Protein AF-A0A0V0R9U4-F1 (afdb_monomer_lite)

pLDDT: mean 87.83, std 12.57, range [43.09, 97.62]

Sequence (144 aa):
MSQIAEALAKKTIRNFSLADLIKHKTNPYKNLYEICHIYPNKGKEFKFWRKTWPENSYWVLKDVNTKDPGHGKAYGILYWQGTQQTEFPVYIKGGNKRGVWKYEINNATAILDNGLTYSSQDLQNYKNILPQFSRKQNKSEAEQ

Radius of gyration: 18.65 Å; chains: 1; bounding box: 43×36×58 Å

Organism: Pseudocohnilembus persalinus (NCBI:txid266149)

Secondary structure (DSSP, 8-state):
--HHHHHHHHHHS-PPPHHHHHHHHH-SS--HHHHHHHSGGGGTT-EEEETTSPTT-EEEEEEEEEEETTEEEEEEEEEETTEE--SS-EE-TTTT-TT-EEEE--S--EE-TTS-EE-HHHHHHHHHHHHHHHHHHHHHTS--

Foldseek 3Di:
DDPVVVVVCPVPDDDDDPCNQCVQLQDPWAFQLLVLVVDAPSLAQKWKDFPPADPQWTWHWHDWDAPGSQDTWTWTFTTHPNRTPDPGTDTDPPRNDTNGMDIDQDQDKHQDPVRDIDGSVNVVVSVVCSVVVNVVVVVVVVVD

Structure (mmCIF, N/CA/C/O backbone):
data_AF-A0A0V0R9U4-F1
#
_entry.id   AF-A0A0V0R9U4-F1
#
loop_
_atom_site.group_PDB
_atom_site.id
_atom_site.type_symbol
_atom_site.label_atom_id
_atom_site.label_alt_id
_atom_site.label_comp_id
_atom_site.label_asym_id
_atom_site.label_entity_id
_atom_site.label_seq_id
_atom_site.pdbx_PDB_ins_code
_atom_site.Cartn_x
_atom_site.Cartn_y
_atom_site.Cartn_z
_atom_site.occupancy
_atom_site.B_iso_or_equiv
_atom_site.auth_seq_id
_atom_site.auth_comp_id
_atom_site.auth_asym_id
_atom_site.auth_atom_id
_atom_site.pdbx_PDB_model_num
ATOM 1 N N . MET A 1 1 ? 16.253 -5.229 -43.107 1.00 57.19 1 MET A N 1
ATOM 2 C CA . MET A 1 1 ? 14.859 -5.290 -42.608 1.00 57.19 1 MET A CA 1
ATOM 3 C C . MET A 1 1 ? 14.103 -4.101 -43.181 1.00 57.19 1 MET A C 1
ATOM 5 O O . MET A 1 1 ? 14.665 -3.016 -43.206 1.00 57.19 1 MET A O 1
ATOM 9 N N . SER A 1 2 ? 12.884 -4.296 -43.690 1.00 84.62 2 SER A N 1
ATOM 10 C CA . SER A 1 2 ? 12.020 -3.189 -44.134 1.00 84.62 2 SER A CA 1
ATOM 11 C C . SER A 1 2 ? 11.677 -2.283 -42.943 1.00 84.62 2 SER A C 1
ATOM 13 O O . SER A 1 2 ? 11.364 -2.795 -41.867 1.00 84.62 2 SER A O 1
ATOM 15 N N . GLN A 1 3 ? 11.687 -0.959 -43.133 1.00 84.12 3 GLN A N 1
ATOM 16 C CA . GLN A 1 3 ? 11.295 0.012 -42.098 1.00 84.12 3 GLN A CA 1
ATOM 17 C C . GLN A 1 3 ? 9.882 -0.261 -41.548 1.00 84.12 3 GLN A C 1
ATOM 19 O O . GLN A 1 3 ? 9.614 -0.041 -40.368 1.00 84.12 3 GLN A O 1
ATOM 24 N N . ILE A 1 4 ? 8.994 -0.818 -42.379 1.00 85.06 4 ILE A N 1
ATOM 25 C CA . ILE A 1 4 ? 7.627 -1.197 -41.995 1.00 85.06 4 ILE A CA 1
ATOM 26 C C . ILE A 1 4 ? 7.643 -2.392 -41.031 1.00 85.06 4 ILE A C 1
ATOM 28 O O . ILE A 1 4 ? 6.911 -2.398 -40.042 1.00 85.06 4 ILE A O 1
ATOM 32 N N . ALA A 1 5 ? 8.505 -3.384 -41.277 1.00 83.00 5 ALA A N 1
ATOM 33 C CA . ALA A 1 5 ? 8.651 -4.545 -40.400 1.00 83.00 5 ALA A CA 1
ATOM 34 C C . ALA A 1 5 ? 9.237 -4.151 -39.034 1.00 83.00 5 ALA A C 1
ATOM 36 O O . ALA A 1 5 ? 8.799 -4.659 -38.004 1.00 83.00 5 ALA A O 1
ATOM 37 N N . GLU A 1 6 ? 10.176 -3.202 -39.009 1.00 84.75 6 GLU A N 1
ATOM 38 C CA . GLU A 1 6 ? 10.752 -2.684 -37.763 1.00 84.75 6 GLU A CA 1
ATOM 39 C C . GLU A 1 6 ? 9.737 -1.859 -36.952 1.00 84.75 6 GLU A C 1
ATOM 41 O O . GLU A 1 6 ? 9.639 -2.014 -35.733 1.00 84.75 6 GLU A O 1
ATOM 46 N N . ALA A 1 7 ? 8.926 -1.029 -37.618 1.00 84.00 7 ALA A N 1
ATOM 47 C CA . ALA A 1 7 ? 7.845 -0.283 -36.974 1.00 84.00 7 ALA A CA 1
ATOM 48 C C . ALA A 1 7 ? 6.757 -1.213 -36.405 1.00 84.00 7 ALA A C 1
ATOM 50 O O . ALA A 1 7 ? 6.271 -0.991 -35.292 1.00 84.00 7 ALA A O 1
ATOM 51 N N . LEU A 1 8 ? 6.410 -2.284 -37.131 1.00 83.56 8 LEU A N 1
ATOM 52 C CA . LEU A 1 8 ? 5.486 -3.310 -36.650 1.00 83.56 8 LEU A CA 1
ATOM 53 C C . LEU A 1 8 ? 6.058 -4.028 -35.421 1.00 83.56 8 LEU A C 1
ATOM 55 O O . LEU A 1 8 ? 5.358 -4.138 -34.417 1.00 83.56 8 LEU A O 1
ATOM 59 N N . ALA A 1 9 ? 7.331 -4.436 -35.465 1.00 83.06 9 ALA A N 1
ATOM 60 C CA . ALA A 1 9 ? 8.015 -5.100 -34.355 1.00 83.06 9 ALA A CA 1
ATOM 61 C C . ALA A 1 9 ? 8.103 -4.216 -33.099 1.00 83.06 9 ALA A C 1
ATOM 63 O O . ALA A 1 9 ? 7.818 -4.690 -32.003 1.00 83.06 9 ALA A O 1
ATOM 64 N N . LYS A 1 10 ? 8.410 -2.918 -33.236 1.00 81.44 10 LYS A N 1
ATOM 65 C CA . LYS A 1 10 ? 8.400 -1.966 -32.105 1.00 81.44 10 LYS A CA 1
ATOM 66 C C . LYS A 1 10 ? 7.013 -1.792 -31.481 1.00 81.44 10 LYS A C 1
ATOM 68 O O . LYS A 1 10 ? 6.912 -1.501 -30.294 1.00 81.44 10 LYS A O 1
ATOM 73 N N . LYS A 1 11 ? 5.942 -1.952 -32.265 1.00 79.69 11 LYS A N 1
ATOM 74 C CA . LYS A 1 11 ? 4.561 -1.850 -31.773 1.00 79.69 11 LYS A CA 1
ATOM 75 C C . LYS A 1 11 ? 4.071 -3.149 -31.126 1.00 79.69 11 LYS A C 1
ATOM 77 O O . LYS A 1 11 ? 3.258 -3.095 -30.204 1.00 79.69 11 LYS A O 1
ATOM 82 N N . THR A 1 12 ? 4.526 -4.303 -31.613 1.00 84.62 12 THR A N 1
ATOM 83 C CA . THR A 1 12 ? 4.092 -5.622 -31.128 1.00 84.62 12 THR A CA 1
ATOM 84 C C . THR A 1 12 ? 4.929 -6.128 -29.954 1.00 84.62 12 THR A C 1
ATOM 86 O O . THR A 1 12 ? 4.373 -6.711 -29.022 1.00 84.62 12 THR A O 1
ATOM 89 N N . ILE A 1 13 ? 6.239 -5.882 -29.957 1.00 86.81 13 ILE A N 1
ATOM 90 C CA . ILE A 1 13 ? 7.165 -6.339 -28.918 1.00 86.81 13 ILE A CA 1
ATOM 91 C C . ILE A 1 13 ? 7.263 -5.272 -27.825 1.00 86.81 13 ILE A C 1
ATOM 93 O O . ILE A 1 13 ? 7.682 -4.140 -28.061 1.00 86.81 13 ILE A O 1
ATOM 97 N N . ARG A 1 14 ? 6.889 -5.641 -26.596 1.00 80.88 14 ARG A N 1
ATOM 98 C CA . ARG A 1 14 ? 7.060 -4.775 -25.423 1.00 80.88 14 ARG A CA 1
ATOM 99 C C . ARG A 1 14 ? 8.485 -4.900 -24.900 1.00 80.88 14 ARG A C 1
ATOM 101 O O . ARG A 1 14 ? 8.795 -5.847 -24.184 1.00 80.88 14 ARG A O 1
ATOM 108 N N . ASN A 1 15 ? 9.319 -3.923 -25.228 1.00 85.00 15 ASN A N 1
ATOM 109 C CA . ASN A 1 15 ? 10.639 -3.780 -24.625 1.00 85.00 15 ASN A CA 1
ATOM 110 C C . ASN A 1 15 ? 10.514 -2.934 -23.357 1.00 85.00 15 ASN A C 1
ATOM 112 O O . ASN A 1 15 ? 10.070 -1.790 -23.423 1.00 85.00 15 ASN A O 1
ATOM 116 N N . PHE A 1 16 ? 10.886 -3.501 -22.212 1.00 84.31 16 PHE A N 1
ATOM 117 C CA . PHE A 1 16 ? 10.914 -2.781 -20.941 1.00 84.31 16 PHE A CA 1
ATOM 118 C C . PHE A 1 16 ? 12.334 -2.305 -20.658 1.00 84.31 16 PHE A C 1
ATOM 120 O O . PHE A 1 16 ? 13.267 -3.108 -20.637 1.00 84.31 16 PHE A O 1
ATOM 127 N N . SER A 1 17 ? 12.498 -1.004 -20.434 1.00 89.38 17 SER A N 1
ATOM 128 C CA . SER A 1 17 ? 13.760 -0.435 -19.964 1.00 89.38 17 SER A CA 1
ATOM 129 C C . SER A 1 17 ? 13.768 -0.304 -18.438 1.00 89.38 17 SER A C 1
ATOM 131 O O . SER A 1 17 ? 12.722 -0.339 -17.784 1.00 89.38 17 SER A O 1
ATOM 133 N N . LEU A 1 18 ? 14.950 -0.098 -17.847 1.00 88.44 18 LEU A N 1
ATOM 134 C CA . LEU A 1 18 ? 15.065 0.196 -16.416 1.00 88.44 18 LEU A CA 1
ATOM 135 C C . LEU A 1 18 ? 14.213 1.413 -16.027 1.00 88.44 18 LEU A C 1
ATOM 137 O O . LEU A 1 18 ? 13.525 1.371 -15.008 1.00 88.44 18 LEU A O 1
ATOM 141 N N . ALA A 1 19 ? 14.220 2.459 -16.861 1.00 87.00 19 ALA A N 1
ATOM 142 C CA . ALA A 1 19 ? 13.457 3.683 -16.639 1.00 87.00 19 ALA A CA 1
ATOM 143 C C . ALA A 1 19 ? 11.949 3.409 -16.520 1.00 87.00 19 ALA A C 1
ATOM 145 O O . ALA A 1 19 ? 11.284 4.013 -15.677 1.00 87.00 19 ALA A O 1
ATOM 146 N N . ASP A 1 20 ? 11.418 2.454 -17.289 1.00 85.50 20 ASP A N 1
ATOM 147 C CA . ASP A 1 20 ? 10.005 2.070 -17.225 1.00 85.50 20 ASP A CA 1
ATOM 148 C C . ASP A 1 20 ? 9.656 1.372 -15.903 1.00 85.50 20 ASP A C 1
ATOM 150 O O . ASP A 1 20 ? 8.598 1.628 -15.322 1.00 85.50 20 ASP A O 1
ATOM 154 N N . LEU A 1 21 ? 10.564 0.537 -15.389 1.00 85.12 21 LEU A N 1
ATOM 155 C CA . LEU A 1 21 ? 10.375 -0.215 -14.144 1.00 85.12 21 LEU A CA 1
ATOM 156 C C . LEU A 1 21 ? 10.483 0.684 -12.903 1.00 85.12 21 LEU A C 1
ATOM 158 O O . LEU A 1 21 ? 9.681 0.571 -11.968 1.00 85.12 21 LEU A O 1
ATOM 162 N N . ILE A 1 22 ? 11.440 1.617 -12.898 1.00 88.00 22 ILE A N 1
ATOM 163 C CA . ILE A 1 22 ? 11.701 2.506 -11.752 1.00 88.00 22 ILE A CA 1
ATOM 164 C C . ILE A 1 22 ? 10.991 3.856 -11.847 1.00 88.00 22 ILE A C 1
ATOM 166 O O . ILE A 1 22 ? 11.159 4.686 -10.955 1.00 88.00 22 ILE A O 1
ATOM 170 N N . LY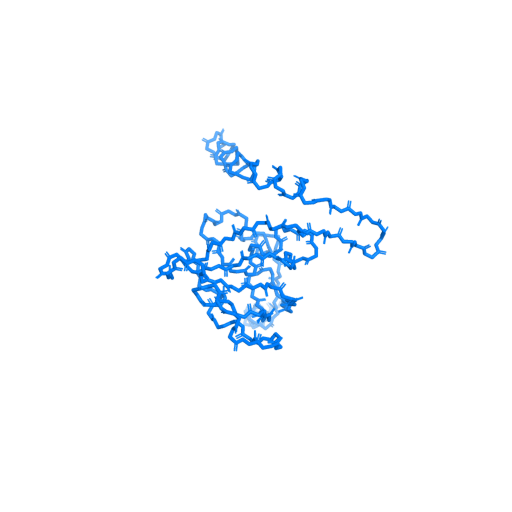S A 1 23 ? 10.158 4.077 -12.871 1.00 84.94 23 LYS A N 1
ATOM 171 C CA . LYS A 1 23 ? 9.403 5.325 -13.084 1.00 84.94 23 LYS A CA 1
ATOM 172 C C . LYS A 1 23 ? 8.659 5.805 -11.838 1.00 84.94 23 LYS A C 1
ATOM 174 O O . LYS A 1 23 ? 8.509 6.999 -11.596 1.00 84.94 23 LYS A O 1
ATOM 179 N N . HIS A 1 24 ? 8.178 4.865 -11.031 1.00 82.19 24 HIS A N 1
ATOM 180 C CA . HIS A 1 24 ? 7.468 5.181 -9.807 1.00 82.19 24 HIS A CA 1
ATOM 181 C C . HIS A 1 24 ? 8.364 5.858 -8.771 1.00 82.19 24 HIS A C 1
ATOM 183 O O . HIS A 1 24 ? 7.820 6.604 -7.974 1.00 82.19 24 HIS A O 1
ATOM 189 N N . LYS A 1 25 ? 9.690 5.654 -8.759 1.00 83.25 25 LYS A N 1
ATOM 190 C CA . LYS A 1 25 ? 10.623 6.183 -7.747 1.00 83.25 25 LYS A CA 1
ATOM 191 C C . LYS A 1 25 ? 10.708 7.710 -7.764 1.00 83.25 25 LYS A C 1
ATOM 193 O O . LYS A 1 25 ? 10.626 8.314 -6.697 1.00 83.25 25 LYS A O 1
ATOM 198 N N . THR A 1 26 ? 10.754 8.318 -8.947 1.00 82.81 26 THR A N 1
ATOM 199 C CA . THR A 1 26 ? 10.879 9.775 -9.130 1.00 82.81 26 THR A CA 1
ATOM 200 C C . THR A 1 26 ? 9.568 10.530 -8.909 1.00 82.81 26 THR A C 1
ATOM 202 O O . THR A 1 26 ? 9.583 11.702 -8.548 1.00 82.81 26 THR A O 1
ATOM 205 N N . ASN A 1 27 ? 8.411 9.877 -9.067 1.00 84.75 27 ASN A N 1
ATOM 206 C CA . ASN A 1 27 ? 7.126 10.561 -8.930 1.00 84.75 27 ASN A CA 1
ATOM 207 C C . ASN A 1 27 ? 6.816 10.902 -7.456 1.00 84.75 27 ASN A C 1
ATOM 209 O O . ASN A 1 27 ? 6.718 9.978 -6.647 1.00 84.75 27 ASN A O 1
ATOM 213 N N . PRO A 1 28 ? 6.593 12.173 -7.076 1.00 86.56 28 PRO A N 1
ATOM 214 C CA . PRO A 1 28 ? 6.259 12.531 -5.696 1.00 86.56 28 PRO A CA 1
ATOM 215 C C . PRO A 1 28 ? 4.890 11.991 -5.254 1.00 86.56 28 PRO A C 1
ATOM 217 O O . PRO A 1 28 ? 4.706 11.622 -4.093 1.00 86.56 28 PRO A O 1
ATOM 220 N N . TYR A 1 29 ? 3.928 11.901 -6.174 1.00 91.06 29 TYR A N 1
ATOM 221 C CA . TYR A 1 29 ? 2.578 11.433 -5.884 1.00 91.06 29 TYR A CA 1
ATOM 222 C C . TYR A 1 29 ? 2.443 9.954 -6.239 1.00 91.06 29 TYR A C 1
ATOM 224 O O . TYR A 1 29 ? 2.172 9.575 -7.386 1.00 91.06 29 TYR A O 1
ATOM 232 N N . LYS A 1 30 ? 2.609 9.112 -5.218 1.00 92.38 30 LYS A N 1
ATOM 233 C CA . LYS A 1 30 ? 2.456 7.665 -5.352 1.00 92.38 30 LYS A CA 1
ATOM 234 C C . LYS A 1 30 ? 0.987 7.248 -5.386 1.00 92.38 30 LYS A C 1
ATOM 236 O O . LYS A 1 30 ? 0.110 7.925 -4.834 1.00 92.38 30 LYS A O 1
ATOM 241 N N . ASN A 1 31 ? 0.724 6.127 -6.041 1.00 95.25 31 ASN A N 1
ATOM 242 C CA . ASN A 1 31 ? -0.532 5.392 -5.919 1.00 95.25 31 ASN A CA 1
ATOM 243 C C . ASN A 1 31 ? -0.434 4.298 -4.832 1.00 95.25 31 ASN A C 1
ATOM 245 O O . ASN A 1 31 ? 0.616 4.126 -4.215 1.00 95.25 31 ASN A O 1
ATOM 249 N N . LEU A 1 32 ? -1.521 3.557 -4.592 1.00 95.88 32 LEU A N 1
ATOM 250 C CA . LEU A 1 32 ? -1.556 2.500 -3.574 1.00 95.88 32 LEU A CA 1
ATOM 251 C C . LEU A 1 32 ? -0.493 1.414 -3.824 1.00 95.88 32 LEU A C 1
ATOM 253 O O . LEU A 1 32 ? 0.234 1.038 -2.910 1.00 95.88 32 LEU A O 1
ATOM 257 N N . TYR A 1 33 ? -0.389 0.926 -5.061 1.00 95.44 33 TYR A N 1
ATOM 258 C CA . TYR A 1 33 ? 0.491 -0.186 -5.434 1.00 95.44 33 TYR A CA 1
ATOM 259 C C . TYR A 1 33 ? 1.969 0.199 -5.386 1.00 95.44 33 TYR A C 1
ATOM 261 O O . TYR A 1 33 ? 2.794 -0.589 -4.931 1.00 95.44 33 TYR A O 1
ATOM 269 N N . GLU A 1 34 ? 2.296 1.421 -5.796 1.00 93.81 34 GLU A N 1
ATOM 270 C CA . GLU A 1 34 ? 3.645 1.974 -5.705 1.00 93.81 34 GLU A CA 1
ATOM 271 C C . GLU A 1 34 ? 4.072 2.084 -4.242 1.00 93.81 34 GLU A C 1
ATOM 273 O O . GLU A 1 34 ? 5.198 1.726 -3.921 1.00 93.81 34 GLU A O 1
ATOM 278 N N . ILE A 1 35 ? 3.172 2.510 -3.342 1.00 93.62 35 ILE A N 1
ATOM 279 C CA . ILE A 1 35 ? 3.455 2.522 -1.898 1.00 93.62 35 ILE A CA 1
ATOM 280 C C . ILE A 1 35 ? 3.699 1.098 -1.387 1.00 93.62 35 ILE A C 1
ATOM 282 O O . ILE A 1 35 ? 4.641 0.881 -0.635 1.00 93.62 35 ILE A O 1
ATOM 286 N N . CYS A 1 36 ? 2.893 0.124 -1.813 1.00 93.94 36 CYS A N 1
ATOM 287 C CA . CYS A 1 36 ? 3.050 -1.270 -1.392 1.00 93.94 36 CYS A CA 1
ATOM 288 C C . CYS A 1 36 ? 4.423 -1.844 -1.781 1.00 93.94 36 CYS A C 1
ATOM 290 O O . CYS A 1 36 ? 5.059 -2.487 -0.954 1.00 93.94 36 CYS A O 1
ATOM 292 N N . HIS A 1 37 ? 4.904 -1.591 -3.005 1.00 91.81 37 HIS A N 1
ATOM 293 C CA . HIS A 1 37 ? 6.193 -2.121 -3.483 1.00 91.81 37 HIS A CA 1
ATOM 294 C C . HIS A 1 37 ? 7.423 -1.483 -2.833 1.00 91.81 37 HIS A C 1
ATOM 296 O O . HIS A 1 37 ? 8.513 -2.038 -2.933 1.00 91.81 37 HIS A O 1
ATOM 302 N N . ILE A 1 38 ? 7.267 -0.333 -2.176 1.00 91.44 38 ILE A N 1
ATOM 303 C CA . ILE A 1 38 ? 8.357 0.295 -1.422 1.00 91.44 38 ILE A CA 1
ATOM 304 C C . ILE A 1 38 ? 8.728 -0.546 -0.186 1.00 91.44 38 ILE A C 1
ATOM 306 O O . ILE A 1 38 ? 9.865 -0.478 0.276 1.00 91.44 38 ILE A O 1
ATOM 310 N N . TYR A 1 39 ? 7.793 -1.343 0.338 1.00 92.75 39 TYR A N 1
ATOM 311 C CA . TYR A 1 39 ? 7.963 -2.116 1.566 1.00 92.75 39 TYR A CA 1
ATOM 312 C C . TYR A 1 39 ? 8.062 -3.627 1.300 1.00 92.75 39 TYR A C 1
ATOM 314 O O . TYR A 1 39 ? 7.466 -4.133 0.341 1.00 92.75 39 TYR A O 1
ATOM 322 N N . PRO A 1 40 ? 8.760 -4.386 2.170 1.00 92.50 40 PRO A N 1
ATOM 323 C CA . PRO A 1 40 ? 8.736 -5.844 2.117 1.00 92.50 40 PRO A CA 1
ATOM 324 C C . PRO A 1 40 ? 7.309 -6.370 2.330 1.00 92.50 40 PRO A C 1
ATOM 326 O O . PRO A 1 40 ? 6.460 -5.711 2.935 1.00 92.50 40 PRO A O 1
ATOM 329 N N . ASN A 1 41 ? 7.027 -7.562 1.796 1.00 91.81 41 ASN A N 1
ATOM 330 C CA . ASN A 1 41 ? 5.705 -8.201 1.856 1.00 91.81 41 ASN A CA 1
ATOM 331 C C . ASN A 1 41 ? 4.544 -7.308 1.352 1.00 91.81 41 ASN A C 1
ATOM 333 O O . ASN A 1 41 ? 3.405 -7.424 1.804 1.00 91.81 41 ASN A O 1
ATOM 337 N N . LYS A 1 42 ? 4.831 -6.387 0.420 1.00 92.50 42 LYS A N 1
ATOM 338 C CA . LYS A 1 42 ? 3.851 -5.502 -0.233 1.00 92.50 42 LYS A CA 1
ATOM 339 C C . LYS A 1 42 ? 3.018 -4.648 0.740 1.00 92.50 42 LYS A C 1
ATOM 341 O O . LYS A 1 42 ? 1.881 -4.304 0.423 1.00 92.50 42 LYS A O 1
ATOM 346 N N . GLY A 1 43 ? 3.549 -4.320 1.920 1.00 90.50 43 GLY A N 1
ATOM 347 C CA . GLY A 1 43 ? 2.849 -3.482 2.903 1.00 90.50 43 GLY A CA 1
ATOM 348 C C . GLY A 1 43 ? 1.572 -4.109 3.481 1.00 90.50 43 GLY A C 1
ATOM 349 O O . GLY A 1 43 ? 0.630 -3.385 3.810 1.00 90.50 43 GLY A O 1
ATOM 350 N N . LYS A 1 44 ? 1.506 -5.444 3.579 1.00 93.00 44 LYS A N 1
ATOM 351 C CA . LYS A 1 44 ? 0.420 -6.141 4.290 1.00 93.00 44 LYS A CA 1
ATOM 352 C C . LYS A 1 44 ? 0.299 -5.649 5.738 1.00 93.00 44 LYS A C 1
ATOM 354 O O . LYS A 1 44 ? 1.281 -5.254 6.357 1.00 93.00 44 LYS A O 1
ATOM 359 N N . GLU A 1 45 ? -0.927 -5.662 6.256 1.00 93.62 45 GLU A N 1
ATOM 360 C CA . GLU A 1 45 ? -1.335 -5.169 7.583 1.00 93.62 45 GLU A CA 1
ATOM 361 C C . GLU A 1 45 ? -1.194 -3.654 7.806 1.00 93.62 45 GLU A C 1
ATOM 363 O O . GLU A 1 45 ? -1.485 -3.145 8.892 1.00 93.62 45 GLU A O 1
ATOM 368 N N . PHE A 1 46 ? -0.801 -2.889 6.784 1.00 95.75 46 PHE A N 1
ATOM 369 C CA . PHE A 1 46 ? -0.765 -1.434 6.888 1.00 95.75 46 PHE A CA 1
ATOM 370 C C . PHE A 1 46 ? -2.173 -0.854 6.757 1.00 95.75 46 PHE A C 1
ATOM 372 O O . PHE A 1 46 ? -3.044 -1.399 6.065 1.00 95.75 46 PHE A O 1
ATOM 379 N N . LYS A 1 47 ? -2.371 0.304 7.391 1.00 96.00 47 LYS A N 1
ATOM 380 C CA . LYS A 1 47 ? -3.592 1.092 7.237 1.00 96.00 47 LYS A CA 1
ATOM 381 C C . LYS A 1 47 ? -3.436 2.021 6.047 1.00 96.00 47 LYS A C 1
ATOM 383 O O . LYS A 1 47 ? -2.469 2.776 5.982 1.00 96.00 47 LYS A O 1
ATOM 388 N N . PHE A 1 48 ? -4.405 2.011 5.144 1.00 96.56 48 PHE A N 1
ATOM 389 C CA . PHE A 1 48 ? -4.464 2.887 3.980 1.00 96.56 48 PHE A CA 1
ATOM 390 C C . PHE A 1 48 ? -5.775 3.650 3.953 1.00 96.56 48 PHE A C 1
ATOM 392 O O . PHE A 1 48 ? -6.850 3.063 3.999 1.00 96.56 48 PHE A O 1
ATOM 399 N N . TRP A 1 49 ? -5.715 4.963 3.796 1.00 97.12 49 TRP A N 1
ATOM 400 C CA . TRP A 1 49 ? -6.915 5.783 3.674 1.00 97.12 49 TRP A CA 1
ATOM 401 C C . TRP A 1 49 ? -6.738 6.851 2.613 1.00 97.12 49 TRP A C 1
ATOM 403 O O . TRP A 1 49 ? -5.631 7.148 2.155 1.00 97.12 49 TRP A O 1
ATOM 413 N N . ARG A 1 50 ? -7.859 7.429 2.189 1.00 96.50 50 ARG A N 1
ATOM 414 C CA . ARG A 1 50 ? -7.840 8.548 1.253 1.00 96.50 50 ARG A CA 1
ATOM 415 C C . ARG A 1 50 ? -7.754 9.857 2.029 1.00 96.50 50 ARG A C 1
ATOM 417 O O . ARG A 1 50 ? -8.367 10.006 3.077 1.00 96.50 50 ARG A O 1
ATOM 424 N N . LYS A 1 51 ? -7.042 10.841 1.479 1.00 95.31 51 LYS A N 1
ATOM 425 C CA . LYS A 1 51 ? -6.841 12.170 2.083 1.00 95.31 51 LYS A CA 1
ATOM 426 C C . LYS A 1 51 ? -8.152 12.880 2.449 1.00 95.31 51 LYS A C 1
ATOM 428 O O . LYS A 1 51 ? -8.158 13.660 3.388 1.00 95.31 51 LYS A O 1
ATOM 433 N N . THR A 1 52 ? -9.220 12.640 1.692 1.00 95.31 52 THR A N 1
ATOM 434 C CA . THR A 1 52 ? -10.535 13.275 1.869 1.00 95.31 52 THR A CA 1
ATOM 435 C C . THR A 1 52 ? -11.486 12.465 2.749 1.00 95.31 52 THR A C 1
ATOM 437 O O . THR A 1 52 ? -12.660 12.808 2.828 1.00 95.31 52 THR A O 1
ATOM 440 N N . TRP A 1 53 ? -11.050 11.329 3.297 1.00 95.88 53 TRP A N 1
ATOM 441 C CA . TRP A 1 53 ? -11.910 10.497 4.133 1.00 95.88 53 TRP A CA 1
ATOM 442 C C . TRP A 1 53 ? -11.998 11.043 5.558 1.00 95.88 53 TRP A C 1
ATOM 444 O O . TRP A 1 53 ? -11.042 11.681 6.005 1.00 95.88 53 TRP A O 1
ATOM 454 N N . PRO A 1 54 ? -13.120 10.795 6.260 1.00 96.31 54 PRO A N 1
ATOM 455 C CA . PRO A 1 54 ? -13.241 11.118 7.674 1.00 96.31 54 PRO A CA 1
ATOM 456 C C . PRO A 1 54 ? -12.158 10.428 8.505 1.00 96.31 54 PRO A C 1
ATOM 458 O O . PRO A 1 54 ? -11.575 9.418 8.094 1.00 96.31 54 PRO A O 1
ATOM 461 N N . GLU A 1 55 ? -11.929 10.943 9.707 1.00 94.62 55 GLU A N 1
ATOM 462 C CA . GLU A 1 55 ? -11.035 10.308 10.670 1.00 94.62 55 GLU A CA 1
ATOM 463 C C . GLU A 1 55 ? -11.482 8.872 10.991 1.00 94.62 55 GL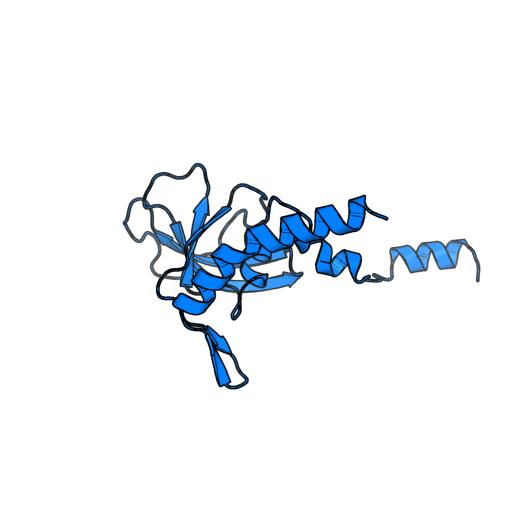U A C 1
ATOM 465 O O . GLU A 1 55 ? -12.645 8.495 10.813 1.00 94.62 55 GLU A O 1
ATOM 470 N N . ASN A 1 56 ? -10.526 8.036 11.403 1.00 94.81 56 ASN A N 1
ATOM 471 C CA . ASN A 1 56 ? -10.736 6.614 11.702 1.00 94.81 56 ASN A CA 1
ATOM 472 C C . ASN A 1 56 ? -11.384 5.795 10.568 1.00 94.81 56 ASN A C 1
ATOM 474 O O . ASN A 1 56 ? -11.956 4.734 10.815 1.00 94.81 56 ASN A O 1
ATOM 478 N N . SER A 1 57 ? -11.271 6.259 9.321 1.00 97.00 57 SER A N 1
ATOM 479 C CA . SER A 1 57 ? -11.759 5.551 8.137 1.00 97.00 57 SER A CA 1
ATOM 480 C C . SER A 1 57 ? -10.583 5.102 7.276 1.00 97.00 57 SER A C 1
ATOM 482 O O . SER A 1 57 ? -9.905 5.925 6.662 1.00 97.00 57 SER A O 1
ATOM 484 N N . TYR A 1 58 ? -10.314 3.800 7.240 1.00 97.12 58 TYR A N 1
ATOM 485 C CA . TYR A 1 58 ? -9.148 3.220 6.578 1.00 97.12 58 TYR A CA 1
ATOM 486 C C . TYR A 1 58 ? -9.391 1.773 6.144 1.00 97.12 58 TYR A C 1
ATOM 488 O O . TYR A 1 58 ? -10.246 1.064 6.660 1.00 97.12 58 TYR A O 1
ATOM 496 N N . TRP A 1 59 ? -8.591 1.320 5.192 1.00 97.06 59 TRP A N 1
ATOM 497 C CA . TRP A 1 59 ? -8.446 -0.077 4.821 1.00 97.06 59 TRP A CA 1
ATOM 498 C C . TRP A 1 59 ? -7.273 -0.687 5.567 1.00 97.06 59 TRP A C 1
ATOM 500 O O . TRP A 1 59 ? -6.203 -0.085 5.602 1.00 97.06 59 TRP A O 1
ATOM 510 N N . VAL A 1 60 ? -7.438 -1.897 6.088 1.00 96.38 60 VAL A N 1
ATOM 511 C CA . VAL A 1 60 ? -6.310 -2.745 6.491 1.00 96.38 60 VAL A CA 1
ATOM 512 C C . VAL A 1 60 ? -6.003 -3.684 5.339 1.00 96.38 60 VAL A C 1
ATOM 514 O O . VAL A 1 60 ? -6.845 -4.497 4.951 1.00 96.38 60 VAL A O 1
ATOM 517 N N . LEU A 1 61 ? -4.815 -3.545 4.760 1.00 96.06 61 LEU A N 1
ATOM 518 C CA . LEU A 1 61 ? -4.416 -4.315 3.589 1.00 96.06 61 LEU A CA 1
ATOM 519 C C . LEU A 1 61 ? -4.119 -5.764 3.980 1.00 96.06 61 LEU A C 1
ATOM 521 O O . LEU A 1 61 ? -3.289 -6.002 4.851 1.00 96.06 61 LEU A O 1
ATOM 525 N N . LYS A 1 62 ? -4.767 -6.733 3.333 1.00 95.62 62 LYS A N 1
ATOM 526 C CA . LYS A 1 62 ? -4.542 -8.164 3.599 1.00 95.62 62 LYS A CA 1
ATOM 527 C C . LYS A 1 62 ? -3.802 -8.845 2.464 1.00 95.62 62 LYS A C 1
ATOM 529 O O . LYS A 1 62 ? -2.905 -9.650 2.707 1.00 95.62 62 LYS A O 1
ATOM 534 N N . ASP A 1 63 ? -4.134 -8.487 1.228 1.00 95.12 63 ASP A N 1
ATOM 535 C CA . ASP A 1 63 ? -3.450 -9.039 0.072 1.00 95.12 63 ASP A CA 1
ATOM 536 C C . ASP A 1 63 ? -3.316 -8.048 -1.082 1.00 95.12 63 ASP A C 1
ATOM 538 O O . ASP A 1 63 ? -4.134 -7.139 -1.265 1.00 95.12 63 ASP A O 1
ATOM 542 N N . VAL A 1 64 ? -2.257 -8.232 -1.871 1.00 95.44 64 VAL A N 1
ATOM 543 C CA . VAL A 1 64 ? -1.964 -7.405 -3.040 1.00 95.44 64 VAL A CA 1
ATOM 544 C C . VAL A 1 64 ? -1.437 -8.272 -4.173 1.00 95.44 64 VAL A C 1
ATOM 546 O O . VAL A 1 64 ? -0.323 -8.809 -4.132 1.00 95.44 64 VAL A O 1
ATOM 549 N N . ASN A 1 65 ? -2.218 -8.322 -5.244 1.00 94.75 65 ASN A N 1
ATOM 550 C CA . ASN A 1 65 ? -1.822 -8.935 -6.496 1.00 94.75 65 ASN A CA 1
ATOM 551 C C . ASN A 1 65 ? -1.433 -7.840 -7.491 1.00 94.75 65 ASN A C 1
ATOM 553 O O . ASN A 1 65 ? -2.268 -7.051 -7.933 1.00 94.75 65 ASN A O 1
ATOM 557 N N . THR A 1 66 ? -0.153 -7.770 -7.827 1.00 91.88 66 THR A N 1
ATOM 558 C CA . THR A 1 66 ? 0.412 -6.725 -8.676 1.00 91.88 66 THR A CA 1
ATOM 559 C C . THR A 1 66 ? 0.946 -7.349 -9.945 1.00 91.88 66 THR A C 1
ATOM 561 O O . THR A 1 66 ? 1.655 -8.349 -9.901 1.00 91.88 66 THR A O 1
ATOM 564 N N . LYS A 1 67 ? 0.576 -6.758 -11.082 1.00 89.19 67 LYS A N 1
ATOM 565 C CA . LYS A 1 67 ? 1.148 -7.130 -12.378 1.00 89.19 67 LYS A CA 1
ATOM 566 C C . LYS A 1 67 ? 2.462 -6.384 -12.598 1.00 89.19 67 LYS A C 1
ATOM 568 O O . LYS A 1 67 ? 3.433 -6.971 -13.046 1.00 89.19 67 LYS A O 1
ATOM 573 N N . ASP A 1 68 ? 2.456 -5.101 -12.245 1.00 87.81 68 ASP A N 1
ATOM 574 C CA . ASP A 1 68 ? 3.576 -4.177 -12.373 1.00 87.81 68 ASP A CA 1
ATOM 575 C C . ASP A 1 68 ? 3.694 -3.365 -11.066 1.00 87.81 68 ASP A C 1
ATOM 577 O O . ASP A 1 68 ? 2.698 -3.241 -10.339 1.00 87.81 68 ASP A O 1
ATOM 581 N N . PRO A 1 69 ? 4.841 -2.721 -10.774 1.00 86.00 69 PRO A N 1
ATOM 582 C CA . PRO A 1 69 ? 5.010 -1.897 -9.571 1.00 86.00 69 PRO A CA 1
ATOM 583 C C . PRO A 1 69 ? 3.936 -0.811 -9.393 1.00 86.00 69 PRO A C 1
ATOM 585 O O . PRO A 1 69 ? 3.591 -0.433 -8.275 1.00 86.00 69 PRO A O 1
ATOM 588 N N . GLY A 1 70 ? 3.383 -0.322 -10.508 1.00 89.50 70 GLY A N 1
ATOM 589 C CA . GLY A 1 70 ? 2.370 0.729 -10.532 1.00 89.50 70 GLY A CA 1
ATOM 590 C C . GLY A 1 70 ? 0.917 0.267 -10.628 1.00 89.50 70 GLY A C 1
ATOM 591 O O . GLY A 1 70 ? 0.035 1.109 -10.473 1.00 89.50 70 GLY A O 1
ATOM 592 N N . HIS A 1 71 ? 0.638 -1.012 -10.896 1.00 92.25 71 HIS A N 1
ATOM 593 C CA . HIS A 1 71 ? -0.717 -1.478 -11.209 1.00 92.25 71 HIS A CA 1
ATOM 594 C C . HIS A 1 71 ? -1.015 -2.845 -10.593 1.00 92.25 71 HIS A C 1
ATOM 596 O O . HIS A 1 71 ? -0.211 -3.778 -10.655 1.00 92.25 71 HIS A O 1
ATOM 602 N N . GLY A 1 72 ? -2.229 -3.003 -10.074 1.00 94.50 72 GLY A N 1
ATOM 603 C CA . GLY A 1 72 ? -2.656 -4.276 -9.516 1.00 94.50 72 GLY A CA 1
ATOM 604 C C . GLY A 1 72 ? -4.087 -4.286 -9.007 1.00 94.50 72 GLY A C 1
ATOM 605 O O . GLY A 1 72 ? -4.921 -3.452 -9.363 1.00 94.50 72 GLY A O 1
ATOM 606 N N . LYS A 1 73 ? -4.350 -5.264 -8.148 1.00 96.31 73 LYS A N 1
ATOM 607 C CA . LYS A 1 73 ? -5.557 -5.423 -7.348 1.00 96.31 73 LYS A CA 1
ATOM 608 C C . LYS A 1 73 ? -5.132 -5.565 -5.893 1.00 96.31 73 LYS A C 1
ATOM 610 O O . LYS A 1 73 ? -4.226 -6.326 -5.576 1.00 96.31 73 LYS A O 1
ATOM 615 N N . ALA A 1 74 ? -5.775 -4.797 -5.029 1.00 96.88 74 ALA A N 1
ATOM 616 C CA . ALA A 1 74 ? -5.535 -4.815 -3.597 1.00 96.88 74 ALA A CA 1
ATOM 617 C C . ALA A 1 74 ? -6.820 -5.254 -2.907 1.00 96.88 74 ALA A C 1
ATOM 619 O O . ALA A 1 74 ? -7.908 -4.866 -3.346 1.00 96.88 74 ALA A O 1
ATOM 620 N N . TYR A 1 75 ? -6.679 -6.037 -1.847 1.00 97.62 75 TYR A N 1
ATOM 621 C CA . TYR A 1 75 ? -7.779 -6.547 -1.046 1.00 97.62 75 TYR A CA 1
ATOM 622 C C . TYR A 1 75 ? -7.516 -6.232 0.419 1.00 97.62 75 TYR A C 1
ATOM 624 O O . TYR A 1 75 ? -6.412 -6.440 0.931 1.00 97.62 75 TYR A O 1
ATOM 632 N N . GLY A 1 76 ? -8.529 -5.717 1.100 1.00 97.12 76 GLY A N 1
ATOM 633 C CA . GLY A 1 76 ? -8.396 -5.320 2.491 1.00 97.12 76 GLY A CA 1
ATOM 634 C C . GLY A 1 76 ? -9.727 -5.268 3.214 1.00 97.12 76 GLY A C 1
ATOM 635 O O . GLY A 1 76 ? -10.788 -5.361 2.603 1.00 97.12 76 GLY A O 1
ATOM 636 N N . ILE A 1 77 ? -9.647 -5.117 4.526 1.00 97.19 77 ILE A N 1
ATOM 637 C CA . ILE A 1 77 ? -10.803 -4.966 5.406 1.00 97.19 77 ILE A CA 1
ATOM 638 C C . ILE A 1 77 ? -11.094 -3.475 5.571 1.00 97.19 77 ILE A C 1
ATOM 640 O O . ILE A 1 77 ? -10.181 -2.707 5.885 1.00 97.19 77 ILE A O 1
ATOM 644 N N . LEU A 1 78 ? -12.342 -3.061 5.350 1.00 97.50 78 LEU A N 1
ATOM 645 C CA . LEU A 1 78 ? -12.762 -1.675 5.543 1.00 97.50 78 LEU A CA 1
ATOM 646 C C . LEU A 1 78 ? -13.105 -1.418 7.006 1.00 97.50 78 LEU A C 1
ATOM 648 O O . LEU A 1 78 ? -14.005 -2.049 7.558 1.00 97.50 78 LEU A O 1
ATOM 652 N N . TYR A 1 79 ? -12.461 -0.411 7.579 1.00 97.06 79 TYR A N 1
ATOM 653 C CA . TYR A 1 79 ? -12.889 0.257 8.797 1.00 97.06 79 TYR A CA 1
ATOM 654 C C . TYR A 1 79 ? -13.414 1.636 8.415 1.00 97.06 79 TYR A C 1
ATOM 656 O O . TYR A 1 79 ? -12.725 2.414 7.754 1.00 97.06 79 TYR A O 1
ATOM 664 N N . TRP A 1 80 ? -14.642 1.943 8.805 1.00 97.06 80 TRP A N 1
ATOM 665 C CA . TRP A 1 80 ? -15.263 3.238 8.565 1.00 97.06 80 TRP A CA 1
ATOM 666 C C . TRP A 1 80 ? -15.650 3.854 9.902 1.00 97.06 80 TRP A C 1
ATOM 668 O O . TRP A 1 80 ? -16.409 3.247 10.654 1.00 97.06 80 TRP A O 1
ATOM 678 N N . GLN A 1 81 ? -15.086 5.027 10.205 1.00 95.81 81 GLN A N 1
ATOM 679 C CA . GLN A 1 81 ? -15.287 5.744 11.471 1.00 95.81 81 GLN A CA 1
ATOM 680 C C . GLN A 1 81 ? -15.075 4.859 12.717 1.00 95.81 81 GLN A C 1
ATOM 682 O O . GLN A 1 81 ? -15.797 4.959 13.702 1.00 95.81 81 GLN A O 1
ATOM 687 N N . GLY A 1 82 ? -14.076 3.973 12.669 1.00 93.81 82 GLY A N 1
ATOM 688 C CA . GLY A 1 82 ? -13.745 3.045 13.756 1.00 93.81 82 GLY A CA 1
ATOM 689 C C . GLY A 1 82 ? -14.506 1.715 13.739 1.00 93.81 82 GLY A C 1
ATOM 690 O O . GLY A 1 82 ? -14.091 0.786 14.426 1.00 93.81 82 GLY A O 1
ATOM 691 N N . THR A 1 83 ? -15.550 1.567 12.921 1.00 96.31 83 THR A N 1
ATOM 692 C CA . THR A 1 83 ? -16.323 0.321 12.820 1.00 96.31 83 THR A CA 1
ATOM 693 C C . THR A 1 83 ? -15.881 -0.508 11.621 1.00 96.31 83 THR A C 1
ATOM 695 O O . THR A 1 83 ? -15.814 -0.007 10.496 1.00 96.31 83 THR A O 1
ATOM 698 N N . GLN A 1 84 ? -15.612 -1.795 11.841 1.00 96.75 84 GLN A N 1
ATOM 699 C CA . GLN A 1 84 ? -15.342 -2.738 10.760 1.00 96.75 84 GLN A CA 1
ATOM 700 C C . GLN A 1 84 ? -16.614 -2.967 9.935 1.00 96.75 84 GLN A C 1
ATOM 702 O O . GLN A 1 84 ? -17.628 -3.407 10.463 1.00 96.75 84 GLN A O 1
ATOM 707 N N . GLN A 1 85 ? -16.555 -2.662 8.642 1.00 96.56 85 GLN A N 1
ATOM 708 C CA . GLN A 1 85 ? -17.697 -2.779 7.727 1.00 96.56 85 GLN A CA 1
ATOM 709 C C . GLN A 1 85 ? -17.722 -4.118 6.989 1.00 96.56 85 GLN A C 1
ATOM 711 O O . GLN A 1 85 ? -18.771 -4.575 6.548 1.00 96.56 85 GLN A O 1
ATOM 716 N N . THR A 1 86 ? -16.556 -4.735 6.809 1.00 95.25 86 THR A N 1
ATOM 717 C CA . THR A 1 86 ? -16.405 -5.978 6.049 1.00 95.25 86 THR A CA 1
ATOM 718 C C . THR A 1 86 ? -15.690 -7.009 6.905 1.00 95.25 86 THR A C 1
ATOM 720 O O . THR A 1 86 ? -14.607 -6.732 7.411 1.00 95.25 86 THR A O 1
ATOM 723 N N . GLU A 1 87 ? -16.248 -8.204 7.047 1.00 93.56 87 GLU A N 1
ATOM 724 C CA . GLU A 1 87 ? -15.584 -9.297 7.765 1.00 93.56 87 GLU A CA 1
ATOM 725 C C . GLU A 1 87 ? -14.401 -9.860 6.960 1.00 93.56 87 GLU A C 1
ATOM 727 O O . GLU A 1 87 ? -13.304 -10.041 7.484 1.00 93.56 87 GLU A O 1
ATOM 732 N N . PHE A 1 88 ? -14.598 -10.033 5.652 1.00 95.62 88 PHE A N 1
ATOM 733 C CA . PHE A 1 88 ? -13.599 -10.576 4.734 1.00 95.62 88 PHE A CA 1
ATOM 734 C C . PHE A 1 88 ? -12.894 -9.476 3.923 1.00 95.62 88 PHE A C 1
ATOM 736 O O . PHE A 1 88 ? -13.455 -8.393 3.734 1.00 95.62 88 PHE A O 1
ATOM 743 N N . PRO A 1 89 ? -11.680 -9.732 3.397 1.00 97.06 89 PRO A N 1
ATOM 744 C CA . PRO A 1 89 ? -10.985 -8.779 2.538 1.00 97.06 89 PRO A CA 1
ATOM 745 C C . PRO A 1 89 ? -11.742 -8.525 1.227 1.00 97.06 89 PRO A C 1
ATOM 747 O O . PRO A 1 89 ? -11.979 -9.441 0.440 1.00 97.06 89 PRO A O 1
ATOM 750 N N . VAL A 1 90 ? -12.073 -7.263 0.957 1.00 97.62 90 VAL A N 1
ATOM 751 C CA . VAL A 1 90 ? -12.781 -6.825 -0.254 1.00 97.62 90 VAL A CA 1
ATOM 752 C C . VAL A 1 90 ? -11.842 -6.036 -1.164 1.00 97.62 90 VAL A C 1
ATOM 754 O O . VAL A 1 90 ? -10.877 -5.413 -0.720 1.00 97.62 90 VAL A O 1
ATOM 757 N N . TYR A 1 91 ? -12.124 -6.062 -2.468 1.00 97.25 91 TYR A N 1
ATOM 758 C CA . TYR A 1 91 ? -11.378 -5.310 -3.473 1.00 97.25 91 TYR A CA 1
ATOM 759 C C . TYR A 1 91 ? -11.401 -3.794 -3.213 1.00 97.25 91 TYR A C 1
ATOM 761 O O . TYR A 1 91 ? -12.460 -3.159 -3.174 1.00 97.25 91 TYR A O 1
ATOM 769 N N . ILE A 1 92 ? -10.211 -3.197 -3.138 1.00 96.69 92 ILE A N 1
ATOM 770 C CA . ILE A 1 92 ? -10.022 -1.759 -2.948 1.00 96.69 92 ILE A CA 1
ATOM 771 C C . ILE A 1 92 ? -10.111 -1.046 -4.301 1.00 96.69 92 ILE A C 1
ATOM 773 O O . ILE A 1 92 ? -9.220 -1.128 -5.153 1.00 96.69 92 ILE A O 1
ATOM 777 N N . LYS A 1 93 ? -11.192 -0.286 -4.487 1.00 95.38 93 LYS A N 1
ATOM 778 C CA . LYS A 1 93 ? -11.418 0.513 -5.698 1.00 95.38 93 LYS A CA 1
ATOM 779 C C . LYS A 1 93 ? -10.503 1.740 -5.738 1.00 95.38 93 LYS A C 1
ATOM 781 O O . LYS A 1 93 ? -10.268 2.408 -4.734 1.00 95.38 93 LYS A O 1
ATOM 786 N N . GLY A 1 94 ? -10.049 2.097 -6.940 1.00 94.69 94 GLY A N 1
ATOM 787 C CA . GLY A 1 94 ? -9.308 3.341 -7.173 1.00 94.69 94 GLY A CA 1
ATOM 788 C C . GLY A 1 94 ? -7.857 3.337 -6.676 1.00 94.69 94 GLY A C 1
ATOM 789 O O . GLY A 1 94 ? -7.286 4.414 -6.506 1.00 94.69 94 GLY A O 1
ATOM 790 N N . GLY A 1 95 ? -7.243 2.164 -6.483 1.00 95.19 95 GLY A N 1
ATOM 791 C CA . GLY A 1 95 ? -5.845 2.041 -6.046 1.00 95.19 95 GLY A CA 1
ATOM 792 C C . GLY A 1 95 ? -4.838 2.780 -6.940 1.00 95.19 95 GLY A C 1
ATOM 793 O O . GLY A 1 95 ? -3.861 3.322 -6.438 1.00 95.19 95 GLY A O 1
ATOM 794 N N . ASN A 1 96 ? -5.124 2.916 -8.242 1.00 94.56 96 ASN A N 1
ATOM 795 C CA . ASN A 1 96 ? -4.269 3.634 -9.199 1.00 94.56 96 ASN A CA 1
ATOM 796 C C . ASN A 1 96 ? -4.296 5.167 -9.051 1.00 94.56 96 ASN A C 1
ATOM 798 O O . ASN A 1 96 ? -3.460 5.845 -9.650 1.00 94.56 96 ASN A O 1
ATOM 802 N N . LYS A 1 97 ? -5.241 5.743 -8.289 1.00 95.75 97 LYS A N 1
ATOM 803 C CA . LYS A 1 97 ? -5.308 7.202 -8.106 1.00 95.75 97 LYS A CA 1
ATOM 804 C C . LYS A 1 97 ? -4.081 7.689 -7.333 1.00 95.75 97 LYS A C 1
ATOM 806 O O . LYS A 1 97 ? -3.841 7.258 -6.210 1.00 95.75 97 LYS A O 1
ATOM 811 N N . ARG A 1 98 ? -3.319 8.603 -7.928 1.00 93.81 98 ARG A N 1
ATOM 812 C CA . ARG A 1 98 ? -2.097 9.178 -7.344 1.00 93.81 98 ARG A CA 1
ATOM 813 C C . ARG A 1 98 ? -2.414 10.344 -6.415 1.00 93.81 98 ARG A C 1
ATOM 815 O O . ARG A 1 98 ? -3.372 11.072 -6.654 1.00 93.81 98 ARG A O 1
ATOM 822 N N . GLY A 1 99 ? -1.616 10.522 -5.362 1.00 91.69 99 GLY A N 1
ATOM 823 C CA . GLY A 1 99 ? -1.700 11.692 -4.468 1.00 91.69 99 GLY A CA 1
ATOM 824 C C . GLY A 1 99 ? -2.941 11.740 -3.568 1.00 91.69 99 GLY A C 1
ATOM 825 O O . GLY A 1 99 ? -3.155 12.713 -2.848 1.00 91.69 99 GLY A O 1
ATOM 826 N N . VAL A 1 100 ? -3.760 10.687 -3.594 1.00 96.12 100 VAL A N 1
ATOM 827 C CA . VAL A 1 100 ? -4.976 10.571 -2.781 1.00 96.12 100 VAL A CA 1
ATOM 828 C C . VAL A 1 100 ? -4.754 9.661 -1.577 1.00 96.12 100 VAL A C 1
ATOM 830 O O . VAL A 1 100 ? -5.423 9.841 -0.565 1.00 96.12 100 VAL A O 1
ATOM 833 N N . TRP A 1 101 ? -3.832 8.704 -1.669 1.00 96.19 101 TRP A N 1
ATOM 834 C CA . TRP A 1 101 ? -3.597 7.704 -0.632 1.00 96.19 101 TRP A CA 1
ATOM 835 C C . TRP A 1 101 ? -2.606 8.192 0.422 1.00 96.19 101 TRP A C 1
ATOM 837 O O . TRP A 1 101 ? -1.555 8.750 0.106 1.00 96.19 101 TRP A O 1
ATOM 847 N N . LYS A 1 102 ? -2.951 7.944 1.681 1.00 95.31 102 LYS A N 1
ATOM 848 C CA . LYS A 1 102 ? -2.078 8.035 2.848 1.00 95.31 102 LYS A CA 1
ATOM 849 C C . LYS A 1 102 ? -2.008 6.662 3.505 1.00 95.31 102 LYS A C 1
ATOM 851 O O . LYS A 1 102 ? -2.909 5.843 3.318 1.00 95.31 102 LYS A O 1
ATOM 856 N N . TYR A 1 103 ? -0.932 6.423 4.245 1.00 95.50 103 TYR A N 1
ATOM 857 C CA . TYR A 1 103 ? -0.734 5.159 4.932 1.00 95.50 103 TYR A CA 1
ATOM 858 C C . TYR A 1 103 ? -0.032 5.321 6.277 1.00 95.50 103 TYR A C 1
ATOM 860 O O . TYR A 1 103 ? 0.780 6.234 6.492 1.00 95.50 103 TYR A O 1
ATOM 868 N N . GLU A 1 104 ? -0.317 4.376 7.159 1.00 94.88 104 GLU A N 1
ATOM 869 C CA . GLU A 1 104 ? 0.287 4.229 8.473 1.00 94.88 104 GLU A CA 1
ATOM 870 C C . GLU A 1 104 ? 0.758 2.795 8.657 1.00 94.88 104 GLU A C 1
ATOM 872 O O . GLU A 1 104 ? 0.074 1.833 8.297 1.00 94.88 104 GLU A O 1
ATOM 877 N N . ILE A 1 105 ? 1.958 2.688 9.216 1.00 93.25 105 ILE A N 1
ATOM 878 C CA . ILE A 1 105 ? 2.578 1.423 9.565 1.00 93.25 105 ILE A CA 1
ATOM 879 C C . ILE A 1 105 ? 2.098 1.120 10.977 1.00 93.25 105 ILE A C 1
ATOM 881 O O . ILE A 1 105 ? 2.514 1.778 11.928 1.00 93.25 105 ILE A O 1
ATOM 885 N N . ASN A 1 106 ? 1.169 0.177 11.083 1.00 84.00 106 ASN A N 1
ATOM 886 C CA . ASN A 1 106 ? 0.699 -0.342 12.361 1.00 84.00 106 ASN A CA 1
ATOM 887 C C . ASN A 1 106 ? 1.761 -1.299 12.956 1.00 84.00 106 ASN A C 1
ATOM 889 O O . ASN A 1 106 ? 2.912 -1.307 12.518 1.00 84.00 106 ASN A O 1
ATOM 893 N N . ASN A 1 107 ? 1.381 -2.169 13.890 1.00 83.88 107 ASN A N 1
ATOM 894 C CA . ASN A 1 107 ? 2.196 -3.287 14.389 1.00 83.88 107 ASN A CA 1
ATOM 895 C C . ASN A 1 107 ? 2.392 -4.406 13.344 1.00 83.88 107 ASN A C 1
ATOM 897 O O . ASN A 1 107 ? 2.212 -5.586 13.631 1.00 83.88 107 ASN A O 1
ATOM 901 N N . ALA A 1 108 ? 2.711 -4.034 12.107 1.00 86.81 108 ALA A N 1
ATOM 902 C CA . ALA A 1 108 ? 2.957 -4.955 11.017 1.00 86.81 108 ALA A CA 1
ATOM 903 C C . ALA A 1 108 ? 4.382 -5.512 11.106 1.00 86.81 108 ALA A C 1
ATOM 905 O O . ALA A 1 108 ? 5.343 -4.768 11.311 1.00 86.81 108 ALA A O 1
ATOM 906 N N . THR A 1 109 ? 4.507 -6.817 10.903 1.00 90.56 109 THR A N 1
ATOM 907 C CA . THR A 1 109 ? 5.778 -7.522 10.747 1.00 90.56 109 THR A CA 1
ATOM 908 C C . THR A 1 109 ? 5.834 -8.120 9.346 1.00 90.56 109 THR A C 1
ATOM 910 O O . THR A 1 109 ? 4.815 -8.534 8.788 1.00 90.56 109 THR A O 1
ATOM 913 N N . ALA A 1 110 ? 7.020 -8.139 8.740 1.00 90.44 110 ALA A N 1
ATOM 914 C CA . ALA A 1 110 ? 7.212 -8.776 7.441 1.00 90.44 110 ALA A CA 1
ATOM 915 C C . ALA A 1 110 ? 8.167 -9.954 7.596 1.00 90.44 110 ALA A C 1
ATOM 917 O O . ALA A 1 110 ? 9.318 -9.770 7.979 1.00 90.44 110 ALA A O 1
ATOM 918 N N . ILE A 1 111 ? 7.672 -11.149 7.288 1.00 92.12 111 ILE A N 1
ATOM 919 C CA . ILE A 1 111 ? 8.458 -12.379 7.213 1.00 92.12 111 ILE A CA 1
ATOM 920 C C . ILE A 1 111 ? 8.559 -12.728 5.734 1.00 92.12 111 ILE A C 1
ATOM 922 O O . ILE A 1 111 ? 7.536 -12.827 5.053 1.00 92.12 111 ILE A O 1
ATOM 926 N N . LEU A 1 112 ? 9.783 -12.826 5.230 1.00 91.94 112 LEU A N 1
ATOM 927 C CA . LEU A 1 112 ? 10.062 -13.182 3.845 1.00 91.94 112 LEU A CA 1
ATOM 928 C C . LEU A 1 112 ? 10.385 -14.674 3.725 1.00 91.94 112 LEU A C 1
ATOM 930 O O . LEU A 1 112 ? 10.842 -15.298 4.680 1.00 91.94 112 LEU A O 1
ATOM 934 N N . ASP A 1 113 ? 10.210 -15.229 2.526 1.00 92.00 113 ASP A N 1
ATOM 935 C CA . ASP A 1 113 ? 10.416 -16.662 2.254 1.00 92.00 113 ASP A CA 1
ATOM 936 C C . ASP A 1 113 ? 11.860 -17.125 2.506 1.00 92.00 113 ASP A C 1
ATOM 938 O O . ASP A 1 113 ? 12.112 -18.287 2.804 1.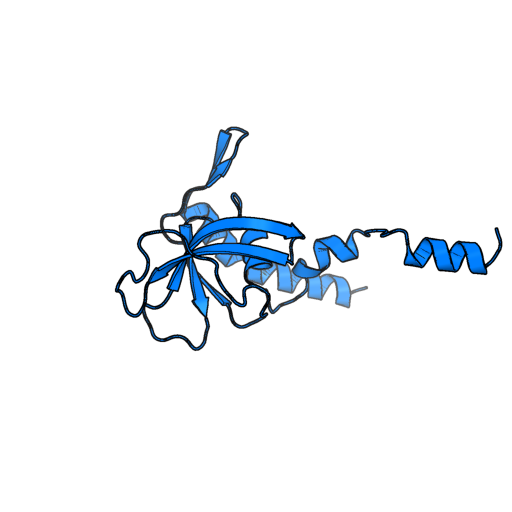00 92.00 113 ASP A O 1
ATOM 942 N N . ASN A 1 114 ? 12.823 -16.205 2.427 1.00 94.12 114 ASN A N 1
ATOM 943 C CA . ASN A 1 114 ? 14.229 -16.457 2.749 1.00 94.12 114 ASN A CA 1
ATOM 944 C C . ASN A 1 114 ? 14.530 -16.433 4.263 1.00 94.12 114 ASN A C 1
ATOM 946 O O . ASN A 1 114 ? 15.696 -16.488 4.648 1.00 94.12 114 ASN A O 1
ATOM 950 N N . GLY A 1 115 ? 13.509 -16.309 5.115 1.00 92.56 115 GLY A N 1
ATOM 951 C CA . GLY A 1 115 ? 13.640 -16.265 6.571 1.00 92.56 115 GLY A CA 1
ATOM 952 C C . GLY A 1 115 ? 14.016 -14.894 7.139 1.00 92.56 115 GLY A C 1
ATOM 953 O O . GLY A 1 115 ? 14.126 -14.763 8.357 1.00 92.56 115 GLY A O 1
ATOM 954 N N . LEU A 1 116 ? 14.192 -13.858 6.306 1.00 94.06 116 LEU A N 1
ATOM 955 C CA . LEU A 1 116 ? 14.436 -12.504 6.807 1.00 94.06 116 LEU A CA 1
ATOM 956 C C . LEU A 1 116 ? 13.162 -11.925 7.424 1.00 94.06 116 LEU A C 1
ATOM 958 O O . LEU A 1 116 ? 12.086 -11.950 6.821 1.00 94.06 116 LEU A O 1
ATOM 962 N N . THR A 1 117 ? 13.315 -11.336 8.607 1.00 94.75 117 THR A N 1
ATOM 963 C CA . THR A 1 117 ? 12.226 -10.695 9.342 1.00 94.75 117 THR A CA 1
ATOM 964 C C . THR A 1 117 ? 12.478 -9.203 9.501 1.00 94.75 117 THR A C 1
ATOM 966 O O . THR A 1 117 ? 13.568 -8.805 9.907 1.00 94.75 117 THR A O 1
ATOM 969 N N . TYR A 1 118 ? 11.458 -8.388 9.248 1.00 94.06 118 TYR A N 1
ATOM 970 C CA . TYR A 1 118 ? 11.477 -6.947 9.496 1.00 94.06 118 TYR A CA 1
ATOM 971 C C . TYR A 1 118 ? 10.490 -6.604 10.608 1.00 94.06 118 TYR A C 1
ATOM 973 O O . TYR A 1 118 ? 9.315 -6.994 10.544 1.00 94.06 118 TYR A O 1
ATOM 981 N N . SER A 1 119 ? 10.966 -5.863 11.609 1.00 94.19 119 SER A N 1
ATOM 982 C CA . SER A 1 119 ? 10.129 -5.377 12.704 1.00 94.19 119 SER A CA 1
ATOM 983 C C . SER A 1 119 ? 9.320 -4.147 12.285 1.00 94.19 119 SER A C 1
ATOM 985 O O . SER A 1 119 ? 9.649 -3.455 11.317 1.00 94.19 119 SER A O 1
ATOM 987 N N . SER A 1 120 ? 8.270 -3.828 13.043 1.00 92.00 120 SER A N 1
ATOM 988 C CA . SER A 1 120 ? 7.497 -2.599 12.834 1.00 92.00 120 SER A CA 1
ATOM 989 C C . SER A 1 120 ? 8.370 -1.344 12.955 1.00 92.00 120 SER A C 1
ATOM 991 O O . SER A 1 120 ? 8.192 -0.397 12.185 1.00 92.00 120 SER A O 1
ATOM 993 N N . GLN A 1 121 ? 9.359 -1.356 13.856 1.00 93.25 121 GLN A N 1
ATOM 994 C CA . GLN A 1 121 ? 10.283 -0.243 14.056 1.00 93.25 121 GLN A CA 1
ATOM 995 C C . GLN A 1 121 ? 11.166 -0.009 12.826 1.00 93.25 121 GLN A C 1
ATOM 997 O O . GLN A 1 121 ? 11.338 1.136 12.411 1.00 93.25 121 GLN A O 1
ATOM 1002 N N . ASP A 1 122 ? 11.672 -1.070 12.194 1.00 93.25 122 ASP A N 1
ATOM 1003 C CA . ASP A 1 122 ? 12.503 -0.954 10.987 1.00 93.25 122 ASP A CA 1
ATOM 1004 C C . ASP A 1 122 ? 11.722 -0.316 9.834 1.00 93.25 122 ASP A C 1
ATOM 1006 O O . ASP A 1 122 ? 12.212 0.581 9.141 1.00 93.25 122 ASP A O 1
ATOM 1010 N N . LEU A 1 123 ? 10.466 -0.735 9.666 1.00 92.62 123 LEU A N 1
ATOM 1011 C CA . LEU A 1 123 ? 9.565 -0.204 8.644 1.00 92.62 123 LEU A CA 1
ATOM 1012 C C . LEU A 1 123 ? 9.249 1.281 8.893 1.00 92.62 123 LEU A C 1
ATOM 1014 O O . LEU A 1 123 ? 9.234 2.084 7.951 1.00 92.62 123 LEU A O 1
ATOM 1018 N N . GLN A 1 124 ? 9.037 1.668 10.154 1.00 92.06 124 GLN A N 1
ATOM 1019 C CA . GLN A 1 124 ? 8.835 3.065 10.552 1.00 92.06 124 GLN A CA 1
ATOM 1020 C C . GLN A 1 124 ? 10.098 3.912 10.352 1.00 92.06 124 GLN A C 1
ATOM 1022 O O . GLN A 1 124 ? 10.019 5.004 9.783 1.00 92.06 124 GLN A O 1
ATOM 1027 N N . ASN A 1 125 ? 11.269 3.396 10.727 1.00 92.69 125 ASN A N 1
ATOM 1028 C CA . ASN A 1 125 ? 12.556 4.052 10.496 1.00 92.69 125 ASN A CA 1
ATOM 1029 C C . ASN A 1 125 ? 12.768 4.311 8.998 1.00 92.69 125 ASN A C 1
ATOM 1031 O O . ASN A 1 125 ? 13.124 5.424 8.599 1.00 92.69 125 ASN A O 1
ATOM 1035 N N . TYR A 1 126 ? 12.459 3.320 8.155 1.00 90.62 126 TYR A N 1
ATOM 1036 C CA . TYR A 1 126 ? 12.538 3.459 6.705 1.00 90.62 126 TYR A CA 1
ATOM 1037 C C . TYR A 1 126 ? 11.598 4.553 6.165 1.00 90.62 126 TYR A C 1
ATOM 1039 O O . TYR A 1 126 ? 11.995 5.373 5.332 1.00 90.62 126 TYR A O 1
ATOM 1047 N N . LYS A 1 127 ? 10.366 4.643 6.685 1.00 90.12 127 LYS A N 1
ATOM 1048 C CA . LYS A 1 127 ? 9.415 5.709 6.317 1.00 90.12 127 LYS A CA 1
ATOM 1049 C C . LYS A 1 127 ? 9.980 7.112 6.568 1.00 90.12 127 LYS A C 1
ATOM 1051 O O . LYS A 1 127 ? 9.759 8.008 5.753 1.00 90.12 127 LYS A O 1
ATOM 1056 N N . ASN A 1 128 ? 10.729 7.296 7.653 1.00 86.69 128 ASN A N 1
ATOM 1057 C CA . ASN A 1 128 ? 11.293 8.594 8.035 1.00 86.69 128 ASN A CA 1
ATOM 1058 C C . ASN A 1 128 ? 12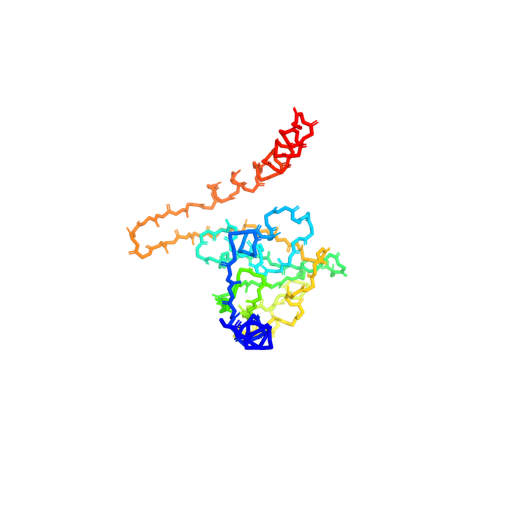.457 9.035 7.131 1.00 86.69 128 ASN A C 1
ATOM 1060 O O . ASN A 1 128 ? 12.653 10.233 6.924 1.00 86.69 128 ASN A O 1
ATOM 1064 N N . ILE A 1 129 ? 13.204 8.092 6.549 1.00 86.62 129 ILE A N 1
ATOM 1065 C CA . ILE A 1 129 ? 14.342 8.391 5.661 1.00 86.62 129 ILE A CA 1
ATOM 1066 C C . ILE A 1 129 ? 13.945 8.536 4.182 1.00 86.62 129 ILE A C 1
ATOM 1068 O O . ILE A 1 129 ? 14.649 9.215 3.431 1.00 86.62 129 ILE A O 1
ATOM 1072 N N . LEU A 1 130 ? 12.803 7.977 3.752 1.00 78.06 130 LEU A N 1
ATOM 1073 C CA . LEU A 1 130 ? 12.289 8.075 2.371 1.00 78.06 130 LEU A CA 1
ATOM 1074 C C . LEU A 1 130 ? 12.297 9.504 1.773 1.00 78.06 130 LEU A C 1
ATOM 1076 O O . LEU A 1 130 ? 12.740 9.666 0.627 1.00 78.06 130 LEU A O 1
ATOM 1080 N N . PRO A 1 131 ? 11.866 10.563 2.495 1.00 68.31 131 PRO A N 1
ATOM 1081 C CA . PRO A 1 131 ? 11.885 11.930 1.970 1.00 68.31 131 PRO A CA 1
ATOM 1082 C C . PRO A 1 131 ? 13.298 12.443 1.653 1.00 68.31 131 PRO A C 1
ATOM 1084 O O . PRO A 1 131 ? 13.473 13.242 0.732 1.00 68.31 131 PRO A O 1
ATOM 1087 N N . GLN A 1 132 ? 14.314 11.974 2.384 1.00 58.69 132 GLN A N 1
ATOM 1088 C CA . GLN A 1 132 ? 15.696 12.441 2.244 1.00 58.69 132 GLN A CA 1
ATOM 1089 C C . GLN A 1 132 ? 16.370 11.883 0.984 1.00 58.69 132 GLN A C 1
ATOM 1091 O O . GLN A 1 132 ? 17.147 12.586 0.336 1.00 58.69 132 GLN A O 1
ATOM 1096 N N . PHE A 1 133 ? 16.030 10.655 0.578 1.00 55.88 133 PHE A N 1
ATOM 1097 C CA . PHE A 1 133 ? 16.528 10.069 -0.672 1.00 55.88 133 PHE A CA 1
ATOM 1098 C C . PHE A 1 133 ? 16.001 10.800 -1.907 1.00 55.88 133 PHE A C 1
ATOM 1100 O O . PHE A 1 133 ? 16.758 11.040 -2.844 1.00 55.88 133 PHE A O 1
ATOM 1107 N N . SER A 1 134 ? 14.733 11.216 -1.872 1.00 56.03 134 SER A N 1
ATOM 1108 C CA . SER A 1 134 ? 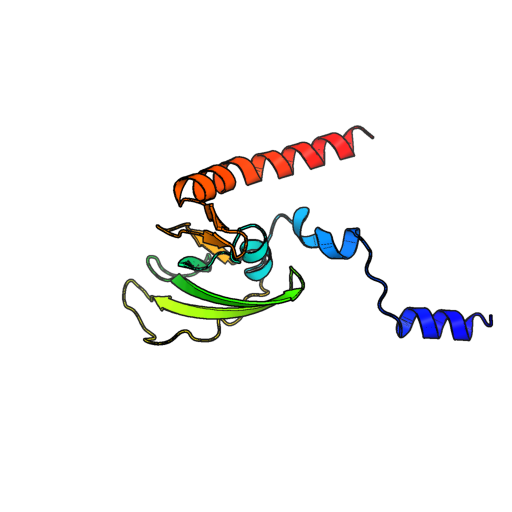14.107 11.962 -2.972 1.00 56.03 134 SER A CA 1
ATOM 1109 C C . SER A 1 134 ? 14.773 13.332 -3.179 1.00 56.03 134 SER A C 1
ATOM 1111 O O . SER A 1 134 ? 14.933 13.780 -4.308 1.00 56.03 134 SER A O 1
ATOM 1113 N N . ARG A 1 135 ? 15.220 13.987 -2.095 1.00 54.56 135 ARG A N 1
ATOM 1114 C CA . ARG A 1 135 ? 15.938 15.274 -2.159 1.00 54.56 135 ARG A CA 1
ATOM 1115 C C . ARG A 1 135 ? 17.386 15.141 -2.641 1.00 54.56 135 ARG A C 1
ATOM 1117 O O . ARG A 1 135 ? 17.851 16.024 -3.353 1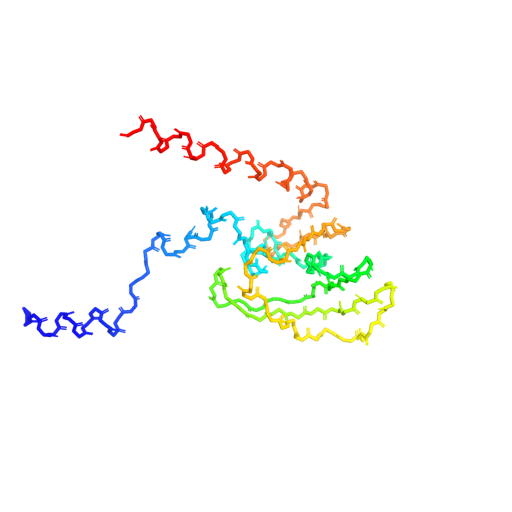.00 54.56 135 ARG A O 1
ATOM 1124 N N . LYS A 1 136 ? 18.096 14.064 -2.274 1.00 52.53 136 LYS A N 1
ATOM 1125 C CA . LYS A 1 136 ? 19.484 13.833 -2.723 1.00 52.53 136 LYS A CA 1
ATOM 1126 C C . LYS A 1 136 ? 19.583 13.545 -4.226 1.00 52.53 136 LYS A C 1
ATOM 1128 O O . LYS A 1 136 ? 20.496 14.066 -4.851 1.00 52.53 136 LYS A O 1
ATOM 1133 N N . GLN A 1 137 ? 18.647 12.783 -4.803 1.00 54.91 137 GLN A N 1
ATOM 1134 C CA . GLN A 1 137 ? 18.654 12.478 -6.246 1.00 54.91 137 GLN A CA 1
ATOM 1135 C C . GLN A 1 137 ? 18.446 13.733 -7.111 1.00 54.91 137 GLN A C 1
ATOM 1137 O O . GLN A 1 137 ? 19.175 13.937 -8.075 1.00 54.91 137 GLN A O 1
ATOM 1142 N N . ASN A 1 138 ? 17.545 14.632 -6.700 1.00 52.00 138 ASN A N 1
ATOM 1143 C CA . ASN A 1 138 ? 17.303 15.889 -7.418 1.00 52.00 138 ASN A CA 1
ATOM 1144 C C . ASN A 1 138 ? 18.500 16.854 -7.379 1.00 52.00 138 ASN A C 1
ATOM 1146 O O . ASN A 1 138 ? 18.596 17.734 -8.226 1.00 52.00 138 ASN A O 1
ATOM 1150 N N . LYS A 1 139 ? 19.395 16.726 -6.386 1.00 46.53 139 LYS A N 1
ATOM 1151 C CA . LYS A 1 139 ? 20.585 17.578 -6.272 1.00 46.53 139 LYS A CA 1
ATOM 1152 C C . LYS A 1 139 ? 21.729 17.086 -7.166 1.00 46.53 139 LYS A C 1
ATOM 1154 O O . LYS A 1 139 ? 22.369 17.903 -7.808 1.00 46.53 139 LYS A O 1
ATOM 1159 N N . SER A 1 140 ? 21.936 15.770 -7.270 1.00 52.81 140 SER A N 1
ATOM 1160 C CA . SER A 1 140 ? 22.965 15.193 -8.151 1.00 52.81 140 SER A CA 1
ATOM 1161 C C . SER A 1 140 ? 22.653 15.332 -9.644 1.00 52.81 140 SER A C 1
ATOM 1163 O O . SER A 1 140 ? 23.576 15.397 -10.441 1.00 52.81 140 SER A O 1
ATOM 1165 N N . GLU A 1 141 ? 21.373 15.376 -10.027 1.00 52.25 141 GLU A N 1
ATOM 1166 C CA . GLU A 1 141 ? 20.946 15.586 -11.423 1.00 52.25 141 GLU A CA 1
ATOM 1167 C C . GLU A 1 141 ? 20.968 17.067 -11.845 1.00 52.25 141 GLU A C 1
ATOM 1169 O O . GLU A 1 141 ? 20.925 17.354 -13.031 1.00 52.25 141 GLU A O 1
ATOM 1174 N N . ALA A 1 142 ? 21.029 18.009 -10.895 1.00 53.84 142 ALA A N 1
ATOM 1175 C CA . ALA A 1 142 ? 21.115 19.447 -11.173 1.00 53.84 142 ALA A CA 1
ATOM 1176 C C . ALA A 1 142 ? 22.563 19.970 -11.259 1.00 53.84 142 ALA A C 1
ATOM 1178 O O . ALA A 1 142 ? 22.781 21.116 -11.642 1.00 53.84 142 ALA A O 1
ATOM 1179 N N . GLU A 1 143 ? 23.539 19.150 -10.860 1.00 50.38 143 GLU A N 1
ATOM 1180 C CA . GLU A 1 143 ? 24.977 19.463 -10.862 1.00 50.38 143 GLU A CA 1
ATOM 1181 C C . GLU A 1 143 ? 25.724 18.788 -12.040 1.00 50.38 143 GLU A C 1
ATOM 1183 O O . GLU A 1 143 ? 26.949 18.887 -12.121 1.00 50.38 143 GLU A O 1
ATOM 1188 N N . GLN A 1 144 ? 24.999 18.121 -12.950 1.00 43.09 144 GLN A N 1
ATOM 1189 C CA . GLN A 1 144 ? 25.484 17.533 -14.212 1.00 43.09 144 GLN A CA 1
ATOM 1190 C C . GLN A 1 144 ? 24.846 18.238 -15.408 1.00 43.09 144 GLN A C 1
ATOM 1192 O O . GLN A 1 144 ? 25.550 18.380 -16.432 1.00 43.09 144 GLN A O 1
#